Protein AF-A0A453PG68-F1 (afdb_monomer_lite)

Radius of gyration: 15.91 Å; chains: 1; bounding box: 45×15×39 Å

pLDDT: mean 90.18, std 10.43, range [47.66, 98.19]

InterPro domains:
  IPR008630 Glycosyltransferase 34 [PTHR31311] (1-56)

Structure (mmCIF, N/CA/C/O backbone):
data_AF-A0A453PG68-F1
#
_entry.id   AF-A0A453PG68-F1
#
loop_
_atom_site.group_PDB
_atom_site.id
_atom_site.type_symbol
_atom_site.label_atom_id
_atom_site.label_alt_id
_atom_site.label_comp_id
_atom_site.label_asym_id
_atom_site.label_entity_id
_atom_site.label_seq_id
_atom_site.pdbx_PDB_ins_code
_atom_site.Cartn_x
_atom_site.Cartn_y
_atom_site.Cartn_z
_atom_site.occupancy
_atom_site.B_iso_or_equiv
_atom_site.auth_seq_id
_atom_site.auth_comp_id
_atom_site.auth_asym_id
_atom_site.auth_atom_id
_atom_site.pdbx_PDB_model_num
ATOM 1 N N . PHE A 1 1 ? -10.219 -9.479 -9.079 1.00 89.06 1 PHE A N 1
ATOM 2 C CA . PHE A 1 1 ? -9.581 -8.294 -9.694 1.00 89.06 1 PHE A CA 1
ATOM 3 C C . PHE A 1 1 ? -8.074 -8.411 -9.501 1.00 89.06 1 PHE A C 1
ATOM 5 O O . PHE A 1 1 ? -7.677 -9.015 -8.512 1.00 89.06 1 PHE A O 1
ATOM 12 N N . VAL A 1 2 ? -7.258 -7.902 -10.431 1.00 95.81 2 VAL A N 1
ATOM 13 C CA . VAL A 1 2 ? -5.786 -7.965 -10.364 1.00 95.81 2 VAL A CA 1
ATOM 14 C C . VAL A 1 2 ? -5.204 -6.625 -10.806 1.00 95.81 2 VAL A C 1
ATOM 16 O O . VAL A 1 2 ? -5.589 -6.113 -11.855 1.00 95.81 2 VAL A O 1
ATOM 19 N N . THR A 1 3 ? -4.243 -6.106 -10.042 1.00 96.50 3 THR A N 1
ATOM 20 C CA . THR A 1 3 ? -3.368 -5.008 -10.473 1.00 96.50 3 THR A CA 1
ATOM 21 C C . THR A 1 3 ? -2.059 -5.608 -10.968 1.00 96.50 3 THR A C 1
ATOM 23 O O . THR A 1 3 ? -1.333 -6.227 -10.194 1.00 96.50 3 THR A O 1
ATOM 26 N N . HIS A 1 4 ? -1.762 -5.454 -12.258 1.00 95.31 4 HIS A N 1
ATOM 27 C CA . HIS A 1 4 ? -0.564 -6.009 -12.885 1.00 95.31 4 HIS A CA 1
ATOM 28 C C . HIS A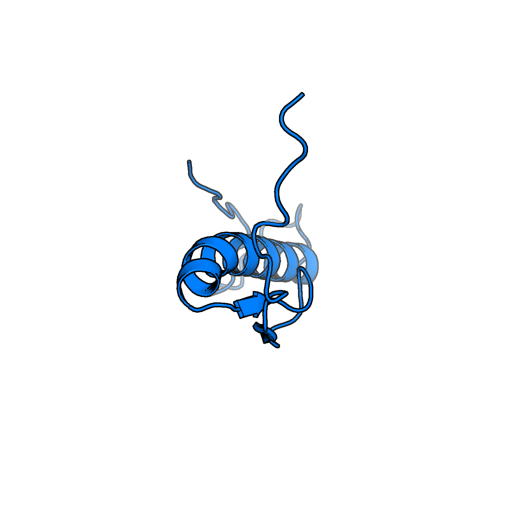 1 4 ? 0.362 -4.889 -13.380 1.00 95.31 4 HIS A C 1
ATOM 30 O O . HIS A 1 4 ? -0.047 -4.051 -14.181 1.00 95.31 4 HIS A O 1
ATOM 36 N N . PHE A 1 5 ? 1.619 -4.897 -12.927 1.00 94.06 5 PHE A N 1
ATOM 37 C CA . PHE A 1 5 ? 2.629 -3.871 -13.222 1.00 94.06 5 PHE A CA 1
ATOM 38 C C . PHE A 1 5 ? 3.475 -4.231 -14.452 1.00 94.06 5 PHE A C 1
ATOM 40 O O . PHE A 1 5 ? 4.696 -4.391 -14.381 1.00 94.06 5 PHE A O 1
ATOM 47 N N . THR A 1 6 ? 2.807 -4.399 -15.595 1.00 92.75 6 THR A N 1
ATOM 48 C CA . THR A 1 6 ? 3.460 -4.748 -16.869 1.00 92.75 6 THR A CA 1
ATOM 49 C C . THR A 1 6 ? 4.530 -3.718 -17.233 1.00 92.75 6 THR A C 1
ATOM 51 O O . THR A 1 6 ? 4.263 -2.522 -17.227 1.00 92.75 6 THR A O 1
ATOM 54 N N . GLY A 1 7 ? 5.738 -4.173 -17.573 1.00 91.38 7 GLY A N 1
ATOM 55 C CA . GLY A 1 7 ? 6.841 -3.293 -17.979 1.00 91.38 7 GLY A CA 1
ATOM 56 C C . GLY A 1 7 ? 7.579 -2.601 -16.828 1.00 91.38 7 GLY A C 1
ATOM 57 O O . GLY A 1 7 ? 8.603 -1.969 -17.073 1.00 91.38 7 GLY A O 1
ATOM 58 N N . CYS A 1 8 ? 7.129 -2.755 -15.575 1.00 92.75 8 CYS A N 1
ATOM 59 C CA . CYS A 1 8 ? 7.849 -2.217 -14.420 1.00 92.75 8 CYS A CA 1
ATOM 60 C C . CYS A 1 8 ? 9.091 -3.025 -14.042 1.00 92.75 8 CYS A C 1
ATOM 62 O O . CYS A 1 8 ? 9.982 -2.454 -13.432 1.00 92.75 8 CYS A O 1
ATOM 64 N N . GLN A 1 9 ? 9.137 -4.325 -14.350 1.00 90.62 9 GLN A N 1
ATOM 65 C CA . GLN A 1 9 ? 10.339 -5.179 -14.303 1.00 90.62 9 GLN A CA 1
ATOM 66 C C . GLN A 1 9 ? 11.357 -4.855 -13.178 1.00 90.62 9 GLN A C 1
ATOM 68 O O . GLN A 1 9 ? 12.538 -4.642 -13.460 1.00 90.62 9 GLN A O 1
ATOM 73 N N . PRO A 1 10 ? 10.941 -4.833 -11.894 1.00 87.31 10 PRO A N 1
ATOM 74 C CA . PRO A 1 10 ? 11.799 -4.367 -10.800 1.00 87.31 10 PRO A CA 1
ATOM 75 C C . PRO A 1 10 ? 13.016 -5.269 -10.542 1.00 87.31 10 PRO A C 1
ATOM 77 O O . PRO A 1 10 ? 13.996 -4.819 -9.963 1.00 87.31 10 PRO A O 1
ATOM 80 N N . CYS A 1 11 ? 12.974 -6.53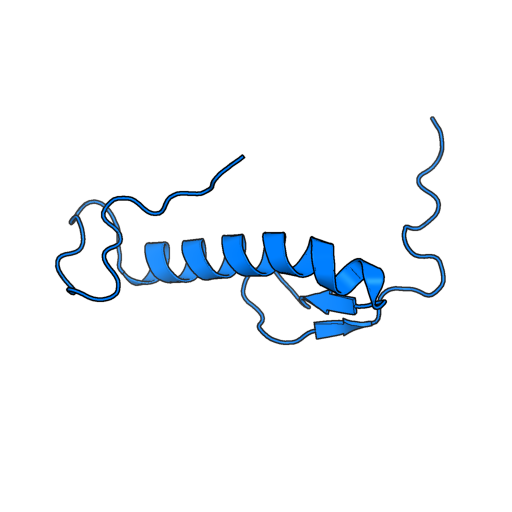5 -10.975 1.00 89.75 11 CYS A N 1
ATOM 81 C CA . CYS A 1 11 ? 14.062 -7.491 -10.759 1.00 89.75 11 CYS A CA 1
ATOM 82 C C . CYS A 1 11 ? 15.110 -7.500 -11.879 1.00 89.75 11 CYS A C 1
ATOM 84 O O . CYS A 1 11 ? 16.285 -7.693 -11.586 1.00 89.75 11 CYS A O 1
ATOM 86 N N . SER A 1 12 ? 14.711 -7.334 -13.148 1.00 87.44 12 SER A N 1
ATOM 87 C CA . SER A 1 12 ? 15.671 -7.357 -14.265 1.00 87.44 12 SER A CA 1
ATOM 88 C C . SER A 1 12 ? 16.289 -5.988 -14.538 1.00 87.44 12 SER A C 1
ATOM 90 O O . SER A 1 12 ? 17.364 -5.914 -15.117 1.00 87.44 12 SER A O 1
ATOM 92 N N . GLY A 1 13 ? 15.622 -4.903 -14.128 1.00 80.88 13 GLY A N 1
ATOM 93 C CA . GLY A 1 13 ? 16.051 -3.534 -14.423 1.00 80.88 13 GLY A CA 1
ATOM 94 C C . GLY A 1 13 ? 15.717 -3.066 -15.844 1.00 80.88 13 GLY A C 1
ATOM 95 O O . GLY A 1 13 ? 15.799 -1.870 -16.116 1.00 80.88 13 GLY A O 1
ATOM 96 N N . ASP A 1 14 ? 15.258 -3.963 -16.722 1.00 83.88 14 ASP A N 1
ATOM 97 C CA . ASP A 1 14 ? 14.843 -3.669 -18.102 1.00 83.88 14 ASP A CA 1
ATOM 98 C C . ASP A 1 14 ? 13.452 -3.014 -18.155 1.00 83.88 14 ASP A C 1
ATOM 100 O O . ASP A 1 14 ? 12.525 -3.516 -18.789 1.00 83.88 14 ASP A O 1
ATOM 104 N N . ARG A 1 15 ? 13.271 -1.904 -17.435 1.00 82.88 15 ARG A N 1
ATOM 105 C CA . ARG A 1 15 ? 12.005 -1.162 -17.389 1.00 82.88 15 ARG A CA 1
ATOM 106 C C . ARG A 1 15 ? 11.616 -0.630 -18.768 1.00 82.88 15 ARG A C 1
ATOM 108 O O . ARG A 1 15 ? 12.456 -0.114 -19.509 1.00 82.88 15 ARG A O 1
ATOM 115 N N . ASN A 1 16 ? 10.318 -0.678 -19.080 1.00 85.88 16 ASN A N 1
ATOM 116 C CA . ASN A 1 16 ? 9.786 0.081 -20.209 1.00 85.88 16 ASN A CA 1
ATOM 117 C C . ASN A 1 16 ? 10.052 1.578 -19.961 1.00 85.88 16 ASN A C 1
ATOM 119 O O . ASN A 1 16 ? 9.717 2.103 -18.901 1.00 85.88 16 ASN A O 1
ATOM 123 N N . ARG A 1 17 ? 10.635 2.257 -20.954 1.00 84.56 17 ARG A N 1
ATOM 124 C CA . ARG A 1 17 ? 10.997 3.682 -20.911 1.00 84.56 17 ARG A CA 1
ATOM 125 C C . ARG A 1 17 ? 9.807 4.618 -20.704 1.00 84.56 17 ARG A C 1
ATOM 127 O O . ARG A 1 17 ? 10.017 5.751 -20.283 1.00 84.56 17 ARG A O 1
ATOM 134 N N . ASP A 1 18 ? 8.592 4.148 -20.975 1.00 84.56 18 ASP A N 1
ATOM 135 C CA . ASP A 1 18 ? 7.360 4.902 -20.729 1.00 84.56 18 ASP A CA 1
ATOM 136 C C . ASP A 1 18 ? 7.076 5.107 -19.229 1.00 84.56 18 ASP A C 1
ATOM 138 O O . ASP A 1 18 ? 6.313 6.001 -18.863 1.00 84.56 18 ASP A O 1
ATOM 142 N N . TYR A 1 19 ? 7.696 4.307 -18.351 1.00 81.00 19 TYR A N 1
ATOM 143 C CA . TYR A 1 19 ? 7.513 4.380 -16.903 1.00 81.00 19 TYR A CA 1
ATOM 144 C C . TYR A 1 19 ? 8.827 4.715 -16.200 1.00 81.00 19 TYR A C 1
ATOM 146 O O . TYR A 1 19 ? 9.853 4.064 -16.407 1.00 81.00 19 TYR A O 1
ATOM 154 N N . SER A 1 20 ? 8.799 5.715 -15.313 1.00 84.38 20 SER A N 1
ATOM 155 C CA . SER A 1 20 ? 9.937 5.958 -14.428 1.00 84.38 20 SER A CA 1
ATOM 156 C C . SER A 1 20 ? 10.004 4.877 -13.358 1.00 84.38 20 SER A C 1
ATOM 158 O O . SER A 1 20 ? 8.975 4.325 -12.949 1.00 84.38 20 SER A O 1
ATOM 160 N N . GLY A 1 21 ? 11.214 4.605 -12.872 1.00 81.81 21 GLY A N 1
ATOM 161 C CA . GLY A 1 21 ? 11.397 3.602 -11.837 1.00 81.81 21 GLY A CA 1
ATOM 162 C C . GLY A 1 21 ? 10.571 3.884 -10.582 1.00 81.81 21 GLY A C 1
ATOM 163 O O . GLY A 1 21 ? 9.763 3.054 -10.171 1.00 81.81 21 GLY A O 1
ATOM 164 N N . ASP A 1 22 ? 10.676 5.114 -10.086 1.00 87.19 22 ASP A N 1
ATOM 165 C CA . ASP A 1 22 ? 9.953 5.578 -8.903 1.00 87.19 22 ASP A CA 1
ATOM 166 C C . ASP A 1 22 ? 8.432 5.456 -9.065 1.00 87.19 22 ASP A C 1
ATOM 168 O O . ASP A 1 22 ? 7.743 5.035 -8.141 1.00 87.19 22 ASP A O 1
ATOM 172 N N . SER A 1 23 ? 7.888 5.751 -10.255 1.00 90.38 23 SER A N 1
ATOM 173 C CA . SER A 1 23 ? 6.441 5.641 -10.498 1.00 90.38 23 SER A CA 1
ATOM 174 C C . SER A 1 23 ? 5.936 4.199 -10.413 1.00 90.38 23 SER A C 1
ATOM 176 O O . SER A 1 23 ? 4.850 3.945 -9.886 1.00 90.38 23 SER A O 1
ATOM 178 N N . CYS A 1 24 ? 6.737 3.249 -10.895 1.00 93.06 24 CYS A N 1
ATOM 179 C CA . CYS A 1 24 ? 6.441 1.830 -10.790 1.00 93.06 24 CYS A CA 1
ATOM 180 C C . CYS A 1 24 ? 6.527 1.349 -9.339 1.00 93.06 24 CYS A C 1
ATOM 182 O O . CYS A 1 24 ? 5.638 0.628 -8.886 1.00 93.06 24 CYS A O 1
ATOM 184 N N . ASP A 1 25 ? 7.568 1.752 -8.610 1.00 92.75 25 ASP A N 1
ATOM 185 C CA . ASP A 1 25 ? 7.783 1.339 -7.220 1.00 92.75 25 ASP A CA 1
ATOM 186 C C . ASP A 1 25 ? 6.696 1.897 -6.292 1.00 92.75 25 ASP A C 1
ATOM 188 O O . ASP A 1 25 ? 6.071 1.142 -5.541 1.00 92.75 25 ASP A O 1
ATOM 192 N N . ASP A 1 26 ? 6.364 3.180 -6.427 1.00 95.31 26 ASP A N 1
ATOM 193 C CA . ASP A 1 26 ? 5.254 3.799 -5.702 1.00 95.31 26 ASP A CA 1
ATOM 194 C C . ASP A 1 26 ? 3.908 3.167 -6.062 1.00 95.31 26 ASP A C 1
ATOM 196 O O . ASP A 1 26 ? 3.061 2.947 -5.190 1.00 95.31 26 ASP A O 1
ATOM 200 N N . GLY A 1 27 ? 3.691 2.856 -7.342 1.00 95.00 27 GLY A N 1
ATOM 201 C CA . GLY A 1 27 ? 2.493 2.159 -7.797 1.00 95.00 27 GLY A CA 1
ATOM 202 C C . GLY A 1 27 ? 2.337 0.797 -7.119 1.00 95.00 27 GLY A C 1
ATOM 203 O O . GLY A 1 27 ? 1.264 0.495 -6.587 1.00 95.00 27 GLY A O 1
ATOM 204 N N . MET A 1 28 ? 3.411 0.002 -7.088 1.00 95.81 28 MET A N 1
ATOM 205 C CA . MET A 1 28 ? 3.434 -1.315 -6.445 1.00 95.81 28 MET A CA 1
ATOM 206 C C . MET A 1 28 ? 3.161 -1.217 -4.945 1.00 95.81 28 MET A C 1
ATOM 208 O O . MET A 1 28 ? 2.304 -1.944 -4.444 1.00 95.81 28 MET A O 1
ATOM 212 N N . ARG A 1 29 ? 3.811 -0.281 -4.241 1.00 96.94 29 ARG A N 1
ATOM 213 C CA . ARG A 1 29 ? 3.596 -0.065 -2.799 1.00 96.94 29 ARG A CA 1
ATOM 214 C C . ARG A 1 29 ? 2.161 0.347 -2.486 1.00 96.94 29 ARG A C 1
ATOM 216 O O . ARG A 1 29 ? 1.548 -0.226 -1.594 1.00 96.94 29 ARG A O 1
ATOM 223 N N . ARG A 1 30 ? 1.571 1.258 -3.269 1.00 97.12 30 ARG A N 1
ATOM 224 C CA . ARG A 1 30 ? 0.157 1.652 -3.106 1.00 97.12 30 ARG A CA 1
ATOM 225 C C . ARG A 1 30 ? -0.793 0.481 -3.304 1.00 97.12 30 ARG A C 1
ATOM 227 O O . ARG A 1 30 ? -1.734 0.329 -2.530 1.00 97.12 30 ARG A O 1
ATOM 234 N N . ALA A 1 31 ? -0.570 -0.328 -4.340 1.00 97.19 31 ALA A N 1
ATOM 235 C CA . ALA A 1 31 ? -1.414 -1.487 -4.611 1.00 97.19 31 ALA A CA 1
ATOM 236 C C . ALA A 1 31 ? -1.289 -2.551 -3.515 1.00 97.19 31 ALA A C 1
ATOM 238 O O . ALA A 1 31 ? -2.305 -3.109 -3.102 1.00 97.19 31 ALA A O 1
ATOM 239 N N . LEU A 1 32 ? -0.071 -2.793 -3.023 1.00 97.00 32 LEU A N 1
ATOM 240 C CA . LEU A 1 32 ? 0.171 -3.719 -1.925 1.00 97.00 32 LEU A CA 1
ATOM 241 C C . LEU A 1 32 ? -0.497 -3.231 -0.639 1.00 97.00 32 LEU A C 1
ATOM 243 O O . LEU A 1 32 ? -1.299 -3.967 -0.079 1.00 97.00 32 LEU A O 1
ATOM 247 N N . ASN A 1 33 ? -0.264 -1.983 -0.229 1.00 97.75 33 ASN A N 1
ATOM 248 C CA . ASN A 1 33 ? -0.855 -1.429 0.991 1.00 97.75 33 ASN A CA 1
ATOM 249 C C . ASN A 1 33 ? -2.385 -1.376 0.907 1.00 97.75 33 ASN A C 1
ATOM 251 O O . ASN A 1 33 ? -3.059 -1.608 1.902 1.00 97.75 33 ASN A O 1
ATOM 255 N N . PHE A 1 34 ? -2.959 -1.129 -0.275 1.00 96.38 34 PHE A N 1
ATOM 256 C CA . PHE A 1 34 ? -4.409 -1.205 -0.485 1.00 96.38 34 PHE A CA 1
ATOM 257 C C . PHE A 1 34 ? -4.968 -2.624 -0.298 1.00 96.38 34 PHE A C 1
ATOM 259 O O . PHE A 1 34 ? -6.068 -2.795 0.235 1.00 96.38 34 PHE A O 1
ATOM 266 N N . ALA A 1 35 ? -4.247 -3.644 -0.766 1.00 97.12 35 ALA A N 1
ATOM 267 C CA . ALA A 1 35 ? -4.628 -5.036 -0.556 1.00 97.12 35 ALA A CA 1
ATOM 268 C C . ALA A 1 35 ? -4.447 -5.445 0.912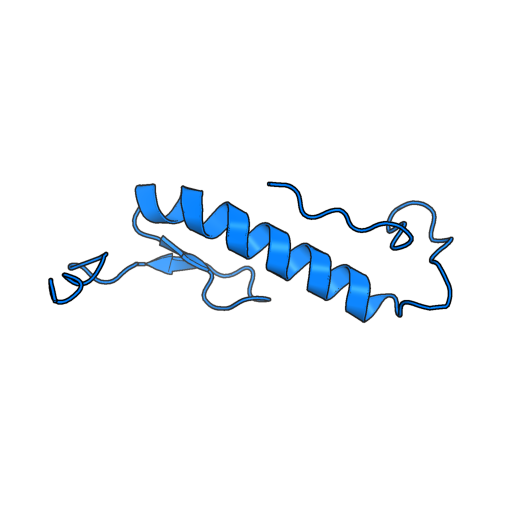 1.00 97.12 35 ALA A C 1
ATOM 270 O O . ALA A 1 35 ? -5.348 -6.037 1.497 1.00 97.12 35 ALA A O 1
ATOM 271 N N . ASP A 1 36 ? -3.323 -5.070 1.515 1.00 97.88 36 ASP A N 1
ATOM 272 C CA . ASP A 1 36 ? -2.974 -5.396 2.895 1.00 97.88 36 ASP A CA 1
ATOM 273 C C . ASP A 1 36 ? -3.920 -4.731 3.902 1.00 97.88 36 ASP A C 1
ATOM 275 O O . ASP A 1 36 ? -4.345 -5.362 4.863 1.00 97.88 36 ASP A O 1
ATOM 279 N N . ASP A 1 37 ? -4.385 -3.510 3.623 1.00 97.31 37 ASP A N 1
ATOM 280 C CA . ASP A 1 37 ? -5.425 -2.838 4.406 1.00 97.31 37 ASP A CA 1
ATOM 281 C C . ASP A 1 37 ? -6.693 -3.687 4.559 1.00 97.31 37 ASP A C 1
ATOM 283 O O . ASP A 1 37 ? -7.360 -3.598 5.585 1.00 97.31 37 ASP A O 1
ATOM 287 N N . GLN A 1 38 ? -7.049 -4.498 3.555 1.00 95.81 38 GLN A N 1
ATOM 288 C CA . GLN A 1 38 ? -8.216 -5.381 3.638 1.00 95.81 38 GLN A CA 1
ATOM 289 C C . GLN A 1 38 ? -8.006 -6.488 4.673 1.00 95.81 38 GLN A C 1
ATOM 291 O O . GLN A 1 38 ? -8.959 -6.847 5.350 1.00 95.81 38 GLN A O 1
ATOM 296 N N . VAL A 1 39 ? -6.771 -6.975 4.829 1.00 97.38 39 VAL A N 1
ATOM 297 C CA . VAL A 1 39 ? -6.401 -7.981 5.833 1.00 97.38 39 VAL A CA 1
ATOM 298 C C . VAL A 1 39 ? -6.224 -7.333 7.205 1.00 97.38 39 VAL A C 1
ATOM 300 O O . VAL A 1 39 ? -6.790 -7.801 8.186 1.00 97.38 39 VAL A O 1
ATOM 303 N N . LEU A 1 40 ? -5.4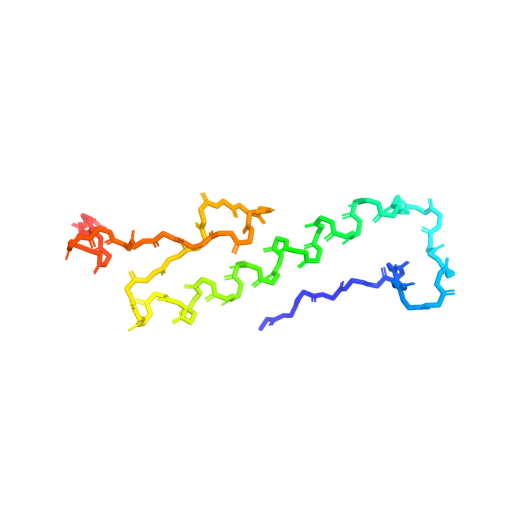80 -6.227 7.294 1.00 97.94 40 LEU A N 1
ATOM 304 C CA . LEU A 1 40 ? -5.189 -5.531 8.554 1.00 97.94 40 LEU A CA 1
ATOM 305 C C . LEU A 1 40 ? -6.450 -5.067 9.290 1.00 97.94 40 LEU A C 1
ATOM 307 O O . LEU A 1 40 ? -6.462 -5.028 10.523 1.00 97.94 40 LEU A O 1
ATOM 311 N N . ARG A 1 41 ? -7.521 -4.751 8.555 1.00 96.38 41 ARG A N 1
ATOM 312 C CA . ARG A 1 41 ? -8.805 -4.343 9.142 1.00 96.38 41 ARG A CA 1
ATOM 313 C C . ARG A 1 41 ? -9.429 -5.418 10.019 1.00 96.38 41 ARG A C 1
ATOM 315 O O . ARG A 1 41 ? -10.002 -5.063 11.047 1.00 96.38 41 ARG A O 1
ATOM 322 N N . ASP A 1 42 ? -9.239 -6.691 9.686 1.00 95.88 42 ASP A N 1
ATOM 323 C CA . ASP A 1 42 ? -9.708 -7.813 10.508 1.00 95.88 42 ASP A CA 1
ATOM 324 C C . ASP A 1 42 ? -8.968 -7.891 11.856 1.00 95.88 42 ASP A C 1
ATOM 326 O O . ASP A 1 42 ? -9.471 -8.470 12.817 1.00 95.88 42 ASP A O 1
ATOM 330 N N . TYR A 1 43 ? -7.798 -7.250 11.952 1.00 96.69 43 TYR A N 1
ATOM 331 C CA . TYR A 1 43 ? -6.967 -7.173 13.156 1.00 96.69 43 TYR A CA 1
ATOM 332 C C . TYR A 1 43 ? -7.010 -5.802 13.843 1.00 96.69 43 TYR A C 1
ATOM 334 O O . TYR A 1 43 ? -6.271 -5.572 14.799 1.00 96.69 43 TYR A O 1
ATOM 342 N N . G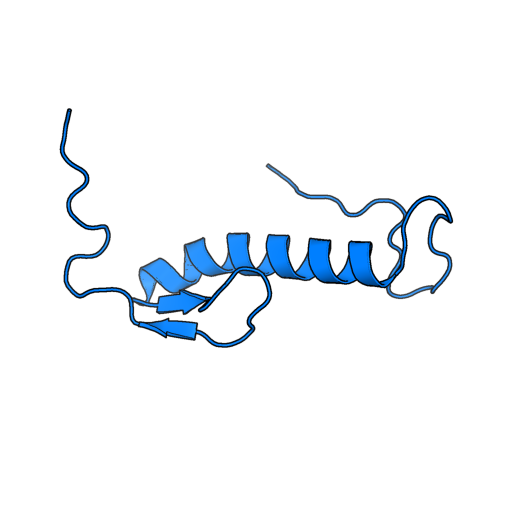LY A 1 44 ? -7.862 -4.882 13.384 1.00 96.69 44 GLY A N 1
ATOM 343 C CA . GLY A 1 44 ? -7.989 -3.558 13.991 1.00 96.69 44 GLY A CA 1
ATOM 344 C C . GLY A 1 44 ? -6.896 -2.566 13.583 1.00 96.69 44 GLY A C 1
ATOM 345 O O . GLY A 1 44 ? -6.659 -1.610 14.318 1.00 96.69 44 GLY A O 1
ATOM 346 N N . PHE A 1 45 ? -6.244 -2.751 12.432 1.00 97.94 45 PHE A N 1
ATOM 347 C CA . PHE A 1 45 ? -5.207 -1.852 11.916 1.00 97.94 45 PHE A CA 1
ATOM 348 C C . PHE A 1 45 ? -5.475 -1.410 10.474 1.00 97.94 45 PHE A C 1
ATOM 350 O O . PHE A 1 45 ? -6.309 -1.965 9.761 1.00 97.94 45 PHE A O 1
ATOM 357 N N . ARG A 1 46 ? -4.743 -0.383 10.042 1.00 97.44 46 ARG A N 1
ATOM 358 C CA . ARG A 1 46 ? -4.582 0.006 8.637 1.00 97.44 46 ARG A CA 1
ATOM 359 C C . ARG A 1 46 ? -3.259 0.730 8.429 1.00 97.44 46 ARG A C 1
ATOM 361 O O . ARG A 1 46 ? -2.728 1.310 9.377 1.00 97.44 46 ARG A O 1
ATOM 368 N N . HIS A 1 47 ? -2.777 0.795 7.199 1.00 98.19 47 HIS A N 1
ATOM 369 C CA . HIS A 1 47 ? -1.643 1.637 6.828 1.00 98.19 47 HIS A CA 1
ATOM 370 C C . HIS A 1 47 ? -1.913 3.117 7.148 1.00 98.19 47 HIS A C 1
ATOM 372 O O . HIS A 1 47 ? -3.026 3.636 6.990 1.00 98.19 47 HIS A O 1
ATOM 378 N N . ALA A 1 48 ? -0.884 3.831 7.609 1.00 97.12 48 ALA A N 1
ATOM 379 C CA . ALA A 1 48 ? -0.967 5.251 7.953 1.00 97.12 48 ALA A CA 1
ATOM 380 C C . ALA A 1 4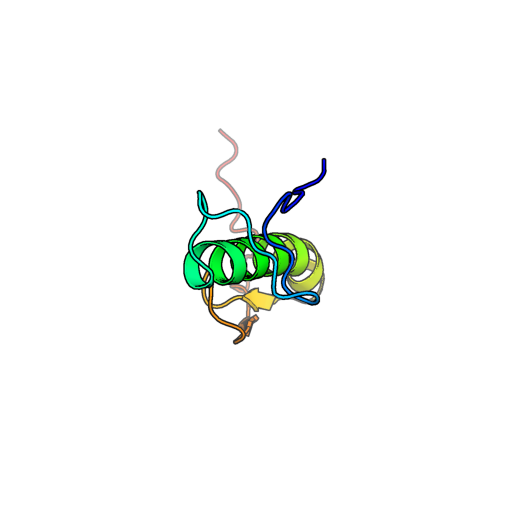8 ? -1.212 6.140 6.720 1.00 97.12 48 ALA A C 1
ATOM 382 O O . ALA A 1 48 ? -1.759 7.239 6.846 1.00 97.12 48 ALA A O 1
ATOM 383 N N . GLY A 1 49 ? -0.844 5.653 5.534 1.00 95.12 49 GLY A N 1
ATOM 384 C CA . GLY A 1 49 ? -1.108 6.280 4.246 1.00 95.12 49 GLY A CA 1
ATOM 385 C C . GLY A 1 49 ? -0.697 5.385 3.069 1.00 95.12 49 GLY A C 1
ATOM 386 O O . GLY A 1 49 ? -0.077 4.346 3.277 1.00 95.12 49 GLY A O 1
ATOM 387 N N . PRO A 1 50 ? -0.991 5.785 1.818 1.00 91.19 50 PRO A N 1
ATOM 388 C CA . PRO A 1 50 ? -0.821 4.920 0.644 1.00 91.19 50 PRO A CA 1
ATOM 389 C C . PRO A 1 50 ? 0.618 4.478 0.327 1.00 91.19 50 PRO A C 1
ATOM 391 O O . PRO A 1 50 ? 0.797 3.529 -0.420 1.00 91.19 50 PRO A O 1
ATOM 394 N N . LEU A 1 51 ? 1.628 5.189 0.835 1.00 95.81 51 LEU A N 1
ATOM 395 C CA . LEU A 1 51 ? 3.058 4.880 0.660 1.00 95.81 51 LEU A CA 1
ATOM 396 C C . LEU A 1 51 ? 3.792 4.721 2.000 1.00 95.81 51 LEU A C 1
ATOM 398 O O . LEU A 1 51 ? 5.019 4.730 2.039 1.00 95.81 51 LEU A O 1
ATOM 402 N N . SER A 1 52 ? 3.054 4.670 3.107 1.00 95.62 52 SER A N 1
ATOM 403 C CA . SER A 1 52 ? 3.640 4.476 4.430 1.00 95.62 52 SER A CA 1
ATOM 404 C C . SER A 1 52 ? 3.625 2.995 4.752 1.00 95.62 52 SER A C 1
ATOM 406 O O . SER A 1 52 ? 2.590 2.361 4.578 1.00 95.62 52 SER A O 1
ATOM 408 N N . ASP A 1 53 ? 4.751 2.479 5.233 1.00 94.19 53 ASP A N 1
ATOM 409 C CA . ASP A 1 53 ? 4.846 1.100 5.721 1.00 94.19 53 ASP A CA 1
ATOM 410 C C . ASP A 1 53 ? 4.404 0.996 7.198 1.00 94.19 53 ASP A C 1
ATOM 412 O O . ASP A 1 53 ? 4.276 -0.099 7.741 1.00 94.19 53 ASP A O 1
ATOM 416 N N . ASP A 1 54 ? 4.157 2.137 7.858 1.00 97.88 54 ASP A N 1
ATOM 417 C CA . ASP A 1 54 ? 3.655 2.181 9.228 1.00 97.88 54 ASP A CA 1
ATOM 418 C C . ASP A 1 54 ? 2.162 1.857 9.261 1.00 97.88 54 ASP A C 1
ATOM 420 O O . ASP A 1 54 ? 1.360 2.433 8.517 1.00 97.88 54 ASP A O 1
ATOM 424 N N . VAL A 1 55 ? 1.760 1.034 10.227 1.00 97.94 55 VAL A N 1
ATOM 425 C CA . VAL A 1 55 ? 0.350 0.755 10.514 1.00 97.94 55 VAL A CA 1
ATOM 426 C C . VAL A 1 55 ? -0.123 1.515 11.748 1.00 97.94 55 VAL A C 1
ATOM 428 O O . VAL A 1 55 ? 0.628 1.786 12.685 1.00 97.94 55 VAL A O 1
ATOM 431 N N . ARG A 1 56 ? -1.403 1.878 11.754 1.00 97.81 56 ARG A N 1
ATOM 432 C CA . ARG A 1 56 ? -2.075 2.556 12.863 1.00 97.81 56 ARG A CA 1
ATOM 433 C C . ARG A 1 56 ? -3.334 1.796 13.253 1.00 97.81 56 ARG A C 1
ATOM 435 O O . ARG A 1 56 ? -3.978 1.215 12.377 1.00 97.81 56 ARG A O 1
ATOM 442 N N . PRO A 1 57 ? -3.700 1.812 14.544 1.00 97.56 57 PRO A N 1
ATOM 443 C CA . PRO A 1 57 ? -4.938 1.202 14.988 1.00 97.56 57 PRO A CA 1
ATOM 444 C C . PRO A 1 57 ? -6.131 1.899 14.336 1.00 97.56 57 PRO A C 1
ATOM 446 O O . PRO A 1 57 ? -6.125 3.113 14.096 1.00 97.56 57 PRO A O 1
ATOM 449 N N . LEU A 1 58 ? -7.162 1.118 14.053 1.00 96.25 58 LEU A N 1
ATOM 450 C CA . LEU A 1 58 ? -8.447 1.629 13.621 1.00 96.25 58 LEU A CA 1
ATOM 451 C C . LEU A 1 58 ? -9.183 2.285 14.796 1.00 96.25 58 LEU A C 1
ATOM 453 O O . LEU A 1 58 ? -8.955 1.926 15.954 1.00 96.25 58 LEU A O 1
ATOM 457 N N . PRO A 1 59 ? -10.073 3.253 14.516 1.00 93.56 59 PRO A N 1
ATOM 458 C CA . PRO A 1 59 ? -10.985 3.776 15.523 1.00 93.56 59 PRO A CA 1
ATOM 459 C C . PRO A 1 59 ? -11.802 2.656 16.173 1.00 93.56 59 PRO A C 1
ATOM 461 O O . PRO A 1 59 ? -12.138 1.668 15.521 1.00 93.56 59 PRO A O 1
ATOM 464 N N . PHE A 1 60 ? -12.166 2.846 17.442 1.00 89.19 60 PHE A N 1
ATOM 465 C CA . PHE A 1 60 ? -12.968 1.879 18.199 1.00 89.19 60 PHE A CA 1
ATOM 466 C C . PHE A 1 60 ? -14.302 1.531 17.514 1.00 89.19 60 PHE A C 1
ATOM 468 O O . PHE A 1 60 ? -14.801 0.422 17.666 1.00 89.19 60 PHE A O 1
ATOM 475 N N . ASP A 1 61 ? -14.871 2.461 16.750 1.00 89.06 61 ASP A N 1
ATOM 476 C CA . ASP A 1 61 ? -16.144 2.311 16.052 1.00 89.06 61 ASP A CA 1
ATOM 477 C C . ASP A 1 61 ? -16.004 1.838 14.592 1.00 89.06 61 ASP A C 1
ATOM 479 O O . ASP A 1 61 ? -16.969 1.927 13.841 1.00 89.06 61 ASP A O 1
ATOM 483 N N . TYR A 1 62 ? -14.837 1.334 14.165 1.00 88.06 62 TYR A N 1
ATOM 484 C CA . TYR A 1 62 ? -14.612 0.892 12.784 1.00 88.06 62 TYR A CA 1
ATOM 485 C C . TYR A 1 62 ? -15.415 -0.374 12.386 1.00 88.06 62 TYR A C 1
ATOM 487 O O . TYR A 1 62 ? -15.434 -1.343 13.142 1.00 88.06 62 TYR A O 1
ATOM 495 N N . PRO A 1 63 ? -15.978 -0.437 11.161 1.00 87.12 63 PRO A N 1
ATOM 496 C CA . PRO A 1 63 ? -16.141 0.680 10.237 1.00 87.12 63 PRO A CA 1
ATOM 497 C C . PRO A 1 63 ? -17.149 1.659 10.833 1.00 87.12 63 PRO A C 1
ATOM 499 O O . PRO A 1 63 ? -18.271 1.246 11.132 1.00 87.12 63 PRO A O 1
ATOM 502 N N . ALA A 1 64 ? -16.737 2.930 10.997 1.00 78.56 64 ALA A N 1
ATOM 503 C CA . ALA A 1 64 ? -17.577 3.981 11.575 1.00 78.56 64 ALA A CA 1
ATOM 504 C C . ALA A 1 64 ? -18.942 3.851 10.931 1.00 78.56 64 ALA A C 1
ATOM 506 O O . ALA A 1 64 ? -18.982 3.863 9.699 1.00 78.56 64 ALA A O 1
ATOM 507 N N . ALA A 1 65 ? -19.985 3.606 11.737 1.00 70.88 65 ALA A N 1
ATOM 508 C CA . ALA A 1 65 ? -21.295 3.181 11.260 1.00 70.88 65 ALA A CA 1
ATOM 509 C C . ALA A 1 65 ? -21.682 4.044 10.063 1.00 70.88 65 ALA A C 1
ATOM 511 O O . ALA A 1 65 ? -22.084 5.199 10.221 1.00 70.88 65 ALA A O 1
ATOM 512 N N . ALA A 1 66 ? -21.461 3.513 8.857 1.00 63.12 66 ALA A N 1
ATOM 513 C CA . ALA A 1 66 ? -21.686 4.273 7.650 1.00 63.12 66 ALA A CA 1
ATOM 514 C C . ALA A 1 66 ? -23.168 4.595 7.700 1.00 63.12 66 ALA A C 1
ATOM 516 O O . ALA A 1 66 ? -23.982 3.677 7.836 1.00 63.12 66 ALA A O 1
ATOM 517 N N . GLY A 1 67 ? -23.500 5.888 7.720 1.00 60.53 67 GLY A N 1
ATOM 518 C CA . GLY A 1 67 ? -24.877 6.341 7.720 1.00 60.53 67 GLY A CA 1
ATOM 519 C C . GLY A 1 67 ? -25.613 5.566 6.642 1.00 60.53 67 GLY A C 1
ATOM 520 O O . GLY A 1 67 ? -25.368 5.779 5.459 1.00 60.53 67 GLY A O 1
ATOM 521 N N . ARG A 1 68 ? -26.454 4.626 7.080 1.00 51.25 68 ARG A N 1
ATOM 522 C CA . ARG A 1 68 ? -27.402 3.894 6.252 1.00 51.25 68 ARG A CA 1
ATOM 523 C C . ARG A 1 68 ? -28.293 4.975 5.639 1.00 51.25 68 ARG A C 1
ATOM 525 O O . ARG A 1 68 ? -29.181 5.491 6.314 1.00 51.25 68 ARG A O 1
ATOM 532 N N . ARG A 1 69 ? -27.974 5.407 4.426 1.00 47.66 69 ARG A N 1
ATOM 533 C CA . ARG A 1 69 ? -28.842 6.201 3.564 1.00 47.66 69 ARG A CA 1
ATOM 534 C C . ARG A 1 69 ? -29.030 5.417 2.285 1.00 47.66 69 ARG A C 1
ATOM 536 O O . ARG A 1 69 ? -28.010 4.898 1.784 1.00 47.66 69 ARG A O 1
#

Foldseek 3Di:
DDDDLPQLCPPVPRRDPVDDNVRSVLVVQLVVQVVVQVVCVVVQWHAPDSNGPDIDGHPPCPVVPPPPD

Secondary structure (DSSP, 8-state):
-----TT--TTT----TTS-HHHHHHHHHHHHHHHHHHHHGGGTEEESSTT---EEEPPTTSS------

Sequence (69 aa):
FVTHFTGCQPCSGDRNRDYSGDSCDDGMRRALNFADDQVLRDYGFRHAGPLSDDVRPLPFDYPAAAGRR

Organism: Aegilops tauschii subsp. strangulata (NCBI:txid200361)